Protein AF-A0A483H8V2-F1 (afdb_monomer_lite)

InterPro domains:
  IPR036509 Peptide methionine sulphoxide reductase MsrA superfamily [G3DSA:3.30.1060.10] (1-33)
  IPR036509 Peptide methionine sulphoxide reductase MsrA superfamily [SSF55068] (1-31)

Structure (mmCIF, N/CA/C/O backbone):
data_AF-A0A483H8V2-F1
#
_entry.id   AF-A0A483H8V2-F1
#
loop_
_atom_site.group_PDB
_atom_site.id
_atom_site.type_symbol
_atom_site.label_atom_id
_atom_site.label_alt_id
_atom_site.label_comp_id
_atom_site.label_asym_id
_atom_site.label_entity_id
_atom_site.label_seq_id
_atom_site.pdbx_PDB_ins_code
_atom_site.Cartn_x
_atom_site.Cartn_y
_atom_site.Cartn_z
_atom_site.occupancy
_atom_site.B_iso_or_equiv
_atom_site.auth_seq_id
_atom_site.auth_comp_id
_atom_site.auth_asym_id
_atom_site.auth_atom_id
_atom_site.pdbx_PDB_model_num
ATOM 1 N N . PRO A 1 1 ? 1.684 -4.319 21.471 1.00 83.56 1 PRO A N 1
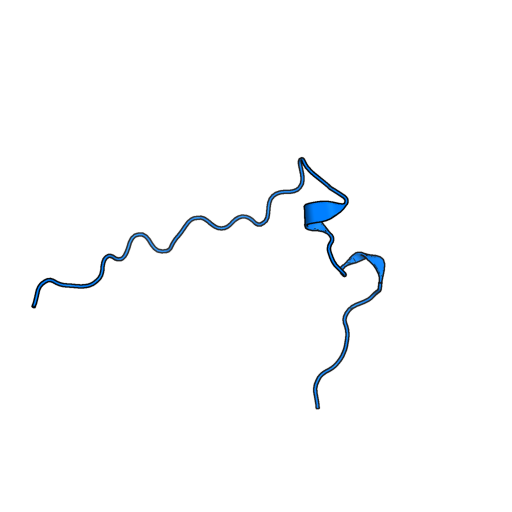ATOM 2 C CA . PRO A 1 1 ? 0.220 -4.253 21.236 1.00 83.56 1 PRO A CA 1
ATOM 3 C C . PRO A 1 1 ? -0.009 -3.786 19.800 1.00 83.56 1 PRO A C 1
ATOM 5 O O . PRO A 1 1 ? 0.739 -2.929 19.340 1.00 83.56 1 PRO A O 1
ATOM 8 N N . PHE A 1 2 ? -0.960 -4.383 19.089 1.00 94.19 2 PHE A N 1
ATOM 9 C CA . PHE A 1 2 ? -1.338 -3.931 17.753 1.00 94.19 2 PHE A CA 1
ATOM 10 C C . PHE A 1 2 ? -2.391 -2.826 17.876 1.00 94.19 2 PHE A C 1
ATOM 12 O O . PHE A 1 2 ? -3.284 -2.934 18.718 1.00 94.19 2 PHE A O 1
ATOM 19 N N . TYR A 1 3 ? -2.282 -1.783 17.056 1.00 95.50 3 TYR A N 1
ATOM 20 C CA . TYR A 1 3 ? -3.214 -0.659 17.042 1.00 95.50 3 TYR A CA 1
ATOM 21 C C . TYR A 1 3 ? -3.819 -0.533 15.654 1.00 95.50 3 TYR A C 1
ATOM 23 O O . TYR A 1 3 ? -3.099 -0.525 14.656 1.00 95.50 3 TYR A O 1
ATOM 31 N N . TYR A 1 4 ? -5.143 -0.452 15.604 1.00 96.19 4 TYR A N 1
ATOM 32 C CA . TYR A 1 4 ? -5.857 -0.252 14.355 1.00 96.19 4 TYR A CA 1
ATOM 33 C C . TYR A 1 4 ? -5.613 1.158 13.817 1.00 96.19 4 TYR A C 1
ATOM 35 O O . TYR A 1 4 ? -5.563 2.125 14.578 1.00 96.19 4 TYR A O 1
ATOM 43 N N . ALA A 1 5 ? -5.478 1.256 12.498 1.00 96.38 5 ALA A N 1
ATOM 44 C CA . ALA A 1 5 ? -5.578 2.525 11.793 1.00 96.38 5 ALA A CA 1
ATOM 45 C C . ALA A 1 5 ? -7.046 2.975 11.719 1.00 96.38 5 ALA A C 1
ATOM 47 O O . ALA A 1 5 ? -7.951 2.148 11.856 1.00 96.38 5 ALA A O 1
ATOM 48 N N . GLU A 1 6 ? -7.262 4.266 11.464 1.00 97.00 6 GLU A N 1
ATOM 49 C CA . GLU A 1 6 ? -8.591 4.867 11.282 1.00 97.00 6 GLU A CA 1
ATOM 50 C C . GLU A 1 6 ? -9.412 4.138 10.201 1.00 97.00 6 GLU A C 1
ATOM 52 O O . GLU A 1 6 ? -8.851 3.585 9.252 1.00 97.00 6 GLU A O 1
ATOM 57 N N . ASP A 1 7 ? -10.742 4.170 10.313 1.00 95.81 7 ASP A N 1
ATOM 58 C CA . ASP A 1 7 ? -11.661 3.417 9.442 1.00 95.81 7 ASP A CA 1
ATOM 59 C C . ASP A 1 7 ? -11.517 3.746 7.947 1.00 95.81 7 ASP A C 1
ATOM 61 O O . ASP A 1 7 ? -11.769 2.897 7.084 1.00 95.81 7 ASP A O 1
ATOM 65 N N . ASP A 1 8 ? -11.094 4.968 7.619 1.00 93.94 8 ASP A N 1
ATOM 66 C CA . ASP A 1 8 ? -10.853 5.378 6.234 1.00 93.94 8 ASP A CA 1
ATOM 67 C C . ASP A 1 8 ? -9.704 4.582 5.592 1.00 93.94 8 ASP A C 1
ATOM 69 O O . ASP A 1 8 ? -9.831 4.096 4.464 1.00 93.94 8 ASP A O 1
ATOM 73 N N . HIS A 1 9 ? -8.638 4.327 6.358 1.00 95.81 9 HIS A N 1
ATOM 74 C CA . HIS A 1 9 ? -7.468 3.569 5.913 1.00 95.81 9 HIS A CA 1
ATOM 75 C C . HIS A 1 9 ? -7.774 2.086 5.689 1.00 95.81 9 HIS A C 1
ATOM 77 O O . HIS A 1 9 ? -7.109 1.418 4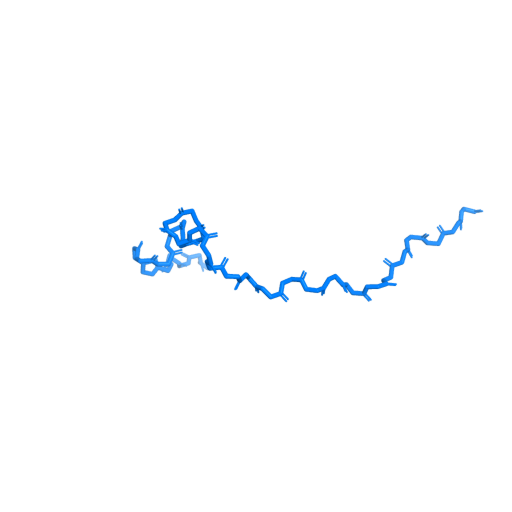.889 1.00 95.81 9 HIS A O 1
ATOM 83 N N . GLN A 1 10 ? -8.783 1.554 6.381 1.00 97.56 10 GLN A N 1
ATOM 84 C CA . GLN A 1 10 ? -9.195 0.168 6.211 1.00 97.56 10 GLN A CA 1
ATOM 85 C C 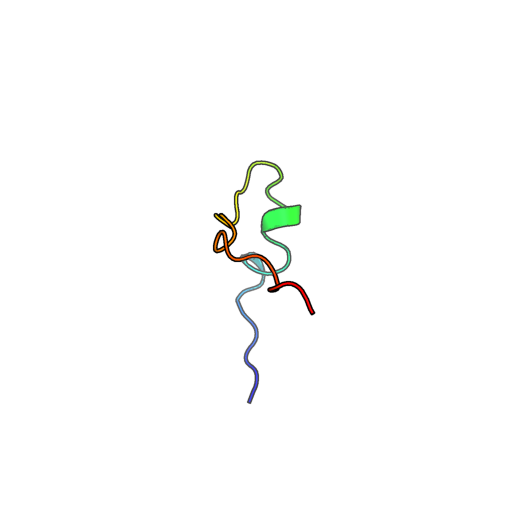. GLN A 1 10 ? -9.717 -0.031 4.781 1.00 97.56 10 GLN A C 1
ATOM 87 O O . GLN A 1 10 ? -10.599 0.688 4.302 1.00 97.56 10 GLN A O 1
ATOM 92 N N . GLN A 1 11 ? -9.121 -0.995 4.074 1.00 95.94 11 GLN A N 1
ATOM 93 C CA . GLN A 1 11 ? -9.434 -1.322 2.678 1.00 95.94 11 GLN A CA 1
ATOM 94 C C . GLN A 1 11 ? -9.411 -0.107 1.722 1.00 95.94 11 GLN A C 1
ATOM 96 O O . GLN A 1 11 ? -10.143 -0.077 0.732 1.00 95.94 11 GLN A O 1
ATOM 101 N N . TYR A 1 12 ? -8.554 0.889 1.974 1.00 95.44 12 TYR A N 1
ATOM 102 C CA . TYR A 1 12 ? -8.483 2.125 1.183 1.00 95.44 12 TYR A CA 1
ATOM 103 C C . TYR A 1 12 ? -8.337 1.890 -0.332 1.00 95.44 12 TYR A C 1
ATOM 105 O O . TYR A 1 12 ? -9.042 2.511 -1.126 1.00 95.44 12 TYR A O 1
ATOM 113 N N . LEU A 1 13 ? -7.477 0.954 -0.750 1.00 94.75 13 LEU A N 1
ATOM 114 C CA . LEU A 1 13 ? -7.252 0.648 -2.173 1.00 94.75 13 LEU A CA 1
ATOM 115 C C . LEU A 1 13 ? -8.445 -0.050 -2.844 1.00 94.75 13 LEU A C 1
ATOM 117 O O . LEU A 1 13 ? -8.587 0.010 -4.058 1.00 94.75 13 LEU A O 1
ATOM 121 N N . TYR A 1 14 ? -9.315 -0.698 -2.066 1.00 95.31 14 TYR A N 1
ATOM 122 C CA . TYR A 1 14 ? -10.565 -1.251 -2.588 1.00 95.31 14 TYR A CA 1
ATOM 123 C C . TYR A 1 14 ? -11.601 -0.142 -2.812 1.00 95.31 14 TYR A C 1
ATOM 125 O O . TYR A 1 14 ? -12.279 -0.123 -3.835 1.00 95.31 14 TYR A O 1
ATOM 133 N N . LYS A 1 15 ? -11.693 0.809 -1.872 1.00 95.88 15 LYS A N 1
ATOM 134 C CA . LYS A 1 15 ? -12.578 1.981 -1.973 1.00 95.88 15 LYS A CA 1
ATOM 135 C C . LYS A 1 15 ? -12.147 2.938 -3.095 1.00 95.88 15 LYS A C 1
ATOM 137 O O . LYS A 1 15 ? -12.996 3.558 -3.726 1.00 95.88 15 LYS A O 1
ATOM 142 N N . ASN A 1 16 ? -10.841 3.042 -3.354 1.00 94.81 16 ASN A N 1
ATOM 143 C CA . ASN A 1 16 ? -10.245 3.929 -4.353 1.00 94.81 16 ASN A CA 1
ATOM 144 C C . ASN A 1 16 ? -9.604 3.098 -5.479 1.00 94.81 16 ASN A C 1
ATOM 146 O O . ASN A 1 16 ? -8.403 2.841 -5.421 1.00 94.81 16 ASN A O 1
ATOM 150 N N . PRO A 1 17 ? -10.353 2.697 -6.525 1.00 93.19 17 PRO A N 1
ATOM 151 C CA . PRO A 1 17 ? -9.846 1.802 -7.575 1.00 93.19 17 PRO A CA 1
ATOM 152 C C . PRO A 1 17 ? -8.733 2.418 -8.436 1.00 93.19 17 PRO A C 1
ATOM 154 O O . PRO A 1 17 ? -7.959 1.698 -9.060 1.00 93.19 17 PRO A O 1
ATOM 157 N N . HIS A 1 18 ? -8.635 3.750 -8.464 1.00 94.44 18 HIS A N 1
ATOM 158 C CA . HIS A 1 18 ? -7.516 4.483 -9.070 1.00 94.44 18 HIS A CA 1
ATOM 159 C C . HIS A 1 18 ? -6.432 4.868 -8.050 1.00 94.44 18 HIS A C 1
ATOM 161 O O . HIS A 1 18 ? -5.451 5.520 -8.401 1.00 94.44 18 HIS A O 1
ATOM 167 N N . GLY A 1 19 ? -6.614 4.488 -6.784 1.00 90.81 19 GLY A N 1
ATOM 168 C CA . GLY A 1 19 ? -5.623 4.635 -5.734 1.00 90.81 19 GLY A CA 1
ATOM 169 C C . GLY A 1 19 ? -4.442 3.711 -6.001 1.00 90.81 19 GLY A C 1
ATOM 170 O O . GLY A 1 19 ? -4.598 2.569 -6.431 1.00 90.81 19 GLY A O 1
ATOM 171 N N . TYR A 1 20 ? -3.240 4.211 -5.751 1.00 89.62 20 TYR A N 1
ATOM 172 C CA . TYR A 1 20 ? -2.015 3.496 -6.064 1.00 89.62 20 TYR A CA 1
ATOM 173 C C . TYR A 1 20 ? -1.160 3.353 -4.813 1.00 89.62 20 TYR A C 1
ATOM 175 O O . TYR A 1 20 ? -0.863 4.331 -4.135 1.00 89.62 20 TYR A O 1
ATOM 183 N N . CYS A 1 21 ? -0.757 2.117 -4.514 1.00 88.62 21 CYS A N 1
ATOM 184 C CA . CYS A 1 21 ? 0.079 1.815 -3.354 1.00 88.62 21 CYS A CA 1
ATOM 185 C C . CYS A 1 21 ? 1.543 2.241 -3.550 1.00 88.62 21 CYS A C 1
ATOM 187 O O . CYS A 1 21 ? 2.272 2.379 -2.574 1.00 88.62 21 CYS A O 1
ATOM 189 N N . GLY A 1 22 ? 1.994 2.441 -4.795 1.00 86.75 22 GLY A N 1
ATOM 190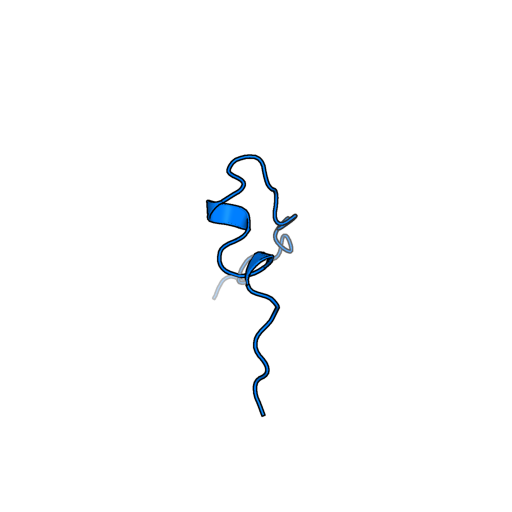 C CA . GLY A 1 22 ? 3.398 2.775 -5.044 1.00 86.75 22 GLY A CA 1
ATOM 191 C C . GLY A 1 22 ? 4.349 1.583 -4.991 1.00 86.75 22 GLY A C 1
ATOM 192 O O . GLY A 1 22 ? 5.555 1.796 -4.910 1.00 86.75 22 GLY A O 1
ATOM 193 N N . ILE A 1 23 ? 3.850 0.341 -5.033 1.00 84.12 23 ILE A N 1
ATOM 194 C CA . ILE A 1 23 ? 4.699 -0.857 -4.961 1.00 84.12 23 ILE A CA 1
ATOM 195 C C . ILE A 1 23 ? 5.411 -1.061 -6.304 1.00 84.12 23 ILE A C 1
ATOM 197 O O . ILE A 1 23 ? 4.991 -1.844 -7.152 1.00 84.12 23 ILE A O 1
ATOM 201 N N . GLY A 1 24 ? 6.517 -0.344 -6.490 1.00 80.88 24 GLY A N 1
ATOM 202 C CA . GLY A 1 24 ? 7.584 -0.741 -7.397 1.00 80.88 24 GLY A CA 1
ATOM 203 C C . GLY A 1 24 ? 8.427 -1.784 -6.678 1.00 80.88 24 GLY A C 1
ATOM 204 O O . GLY A 1 24 ? 9.103 -1.456 -5.707 1.00 80.88 24 GLY A O 1
ATOM 205 N N . GLY A 1 25 ? 8.329 -3.051 -7.089 1.00 86.44 25 GLY A N 1
ATOM 206 C CA . GLY A 1 25 ? 9.109 -4.131 -6.483 1.00 86.44 25 GLY A CA 1
ATOM 207 C C . GLY A 1 25 ? 10.611 -3.816 -6.449 1.00 86.44 25 GLY A C 1
ATOM 208 O O . GLY A 1 25 ? 11.113 -3.026 -7.241 1.00 86.44 25 GLY A O 1
ATOM 209 N N . ILE A 1 26 ? 11.352 -4.470 -5.552 1.00 90.00 26 ILE A N 1
ATOM 210 C CA . ILE A 1 26 ? 12.775 -4.173 -5.296 1.00 90.00 26 ILE A CA 1
ATOM 211 C C . ILE A 1 26 ? 13.733 -4.557 -6.441 1.00 90.00 26 ILE A C 1
ATOM 213 O O . ILE A 1 26 ? 14.936 -4.354 -6.323 1.00 90.00 26 ILE A O 1
ATOM 217 N N . GLY A 1 27 ? 13.231 -5.155 -7.525 1.00 88.31 27 GLY A N 1
ATOM 218 C CA . GLY A 1 27 ? 14.045 -5.582 -8.670 1.00 88.31 27 GLY A CA 1
ATOM 219 C C . GLY A 1 27 ? 15.024 -6.728 -8.379 1.00 88.31 27 GLY A C 1
ATOM 220 O O . GLY A 1 27 ? 15.851 -7.047 -9.227 1.00 88.31 27 GLY A O 1
ATOM 221 N N . VAL A 1 28 ? 14.945 -7.352 -7.200 1.00 90.38 28 VAL A N 1
ATOM 222 C CA . VAL A 1 28 ? 15.789 -8.485 -6.802 1.00 90.38 28 VAL A CA 1
ATOM 223 C C . VAL A 1 28 ? 15.061 -9.792 -7.099 1.00 90.38 28 VAL A C 1
ATOM 225 O O . VAL A 1 28 ? 13.958 -10.021 -6.603 1.00 90.38 28 VAL A O 1
ATOM 228 N N . CYS A 1 29 ? 15.701 -10.661 -7.879 1.00 90.12 29 CYS A N 1
ATOM 229 C CA . CYS A 1 29 ? 15.262 -12.038 -8.089 1.00 90.12 29 CYS A CA 1
ATOM 230 C C . CYS A 1 29 ? 15.932 -12.975 -7.076 1.00 90.12 29 CYS A C 1
ATOM 232 O O . CYS A 1 29 ? 17.055 -12.725 -6.636 1.00 90.12 29 CYS A O 1
ATOM 234 N N . LEU A 1 30 ? 15.259 -14.079 -6.739 1.00 91.88 30 LEU A N 1
ATOM 235 C CA . LEU A 1 30 ? 15.881 -15.172 -5.992 1.00 91.88 30 LEU A CA 1
ATOM 236 C C . LEU A 1 30 ? 17.089 -15.704 -6.797 1.00 91.88 30 LEU A C 1
ATOM 238 O O . LEU A 1 30 ? 16.925 -15.958 -7.995 1.00 91.88 30 LEU A O 1
ATOM 242 N N . PRO A 1 31 ? 18.285 -15.854 -6.194 1.00 91.25 31 PRO A N 1
ATOM 243 C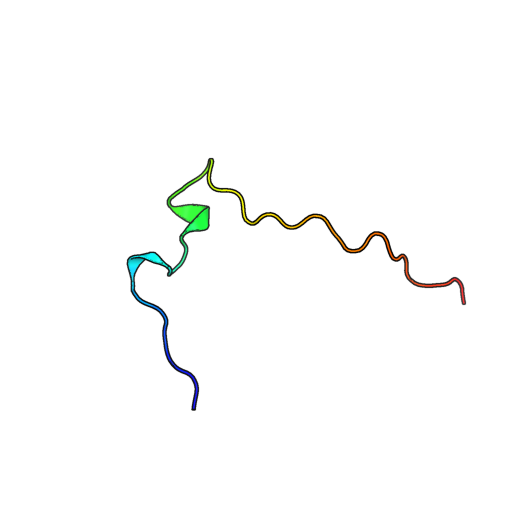 CA . PRO A 1 31 ? 19.438 -16.405 -6.898 1.00 91.25 31 PRO A CA 1
ATOM 244 C C . PRO A 1 31 ? 19.179 -17.862 -7.327 1.00 91.25 31 PRO A C 1
ATOM 246 O O . PRO A 1 31 ? 18.421 -18.567 -6.654 1.00 91.25 31 PRO A O 1
ATOM 249 N N . PRO A 1 32 ? 19.793 -18.323 -8.434 1.00 89.19 32 PRO A N 1
ATOM 250 C CA . PRO A 1 32 ? 19.743 -19.732 -8.817 1.00 89.19 32 PRO A CA 1
ATOM 251 C C . PRO A 1 32 ? 20.389 -20.614 -7.735 1.00 89.19 32 PRO A C 1
ATOM 253 O O . PRO A 1 32 ? 21.274 -20.152 -7.012 1.00 89.19 32 PRO A O 1
ATOM 256 N N . GLN A 1 33 ? 19.907 -21.858 -7.624 1.00 85.00 33 GLN A N 1
ATOM 257 C CA . GLN A 1 33 ? 20.418 -22.873 -6.690 1.00 85.00 33 GLN A CA 1
ATOM 258 C C . GLN A 1 33 ? 21.821 -23.350 -7.064 1.00 85.00 33 GLN A C 1
ATOM 260 O O . GLN A 1 33 ? 22.088 -23.479 -8.281 1.00 85.00 33 GLN A O 1
#

pLDDT: mean 91.79, std 4.38, range [80.88, 97.56]

Foldseek 3Di:
DDDDDDPCPVVVCVVPVVDDPPPPDPPDDDDDD

Radius of gyration: 15.64 Å; chains: 1; bounding box: 33×28×30 Å

Secondary structure (DSSP, 8-state):
---PPPTTTTTHHHH-TT---------PPPPP-

Organism: Kl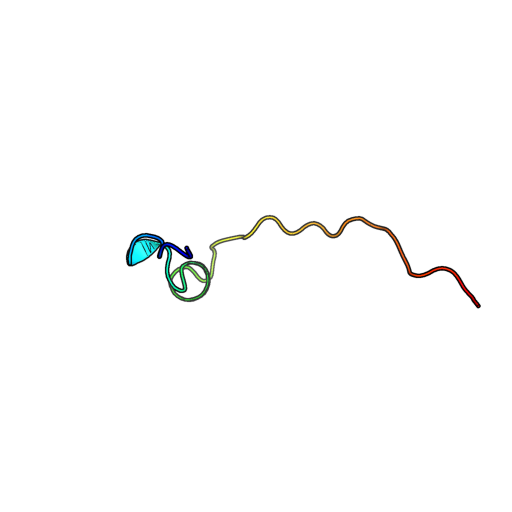ebsiella pneumoniae (NCBI:txid573)

Sequence (33 aa):
PFYYAEDDHQQYLYKNPHGYCGIGGIGVCLPPQ